Protein AF-A0A535IT49-F1 (afdb_monomer_lite)

Radius of gyration: 26.04 Å; chains: 1; bounding box: 49×45×75 Å

Structure (mmCIF, N/CA/C/O backbone):
data_AF-A0A535IT49-F1
#
_entry.id   AF-A0A535IT49-F1
#
loop_
_atom_site.group_PDB
_atom_site.id
_atom_site.type_symbol
_atom_site.label_atom_id
_atom_site.label_alt_id
_atom_site.label_comp_id
_atom_site.label_asym_id
_atom_site.label_entity_id
_atom_site.label_seq_id
_atom_site.pdbx_PDB_ins_code
_atom_site.Cartn_x
_atom_site.Cartn_y
_atom_site.Cartn_z
_atom_site.occupancy
_atom_site.B_iso_or_equiv
_atom_site.auth_seq_id
_atom_site.auth_comp_id
_atom_site.auth_asym_id
_atom_site.auth_atom_id
_atom_site.pdbx_PDB_model_num
ATOM 1 N N . MET A 1 1 ? 36.428 9.296 -13.876 1.00 49.78 1 MET A N 1
ATOM 2 C CA . MET A 1 1 ? 36.562 8.158 -12.935 1.00 49.78 1 MET A CA 1
ATOM 3 C C . MET A 1 1 ? 35.323 8.102 -12.037 1.00 49.78 1 MET A C 1
ATOM 5 O O . MET A 1 1 ? 35.442 8.147 -10.823 1.00 49.78 1 MET A O 1
ATOM 9 N N . THR A 1 2 ? 34.130 8.053 -12.632 1.00 54.38 2 THR A N 1
ATOM 10 C CA . THR A 1 2 ? 32.837 8.031 -11.915 1.00 54.38 2 THR A CA 1
ATOM 11 C C . THR A 1 2 ? 31.885 7.000 -12.520 1.00 54.38 2 THR A C 1
ATOM 13 O O . THR A 1 2 ? 31.125 6.401 -11.774 1.00 54.38 2 THR A O 1
ATOM 16 N N . ASP A 1 3 ? 32.024 6.681 -13.815 1.00 55.28 3 ASP A N 1
ATOM 17 C CA . ASP A 1 3 ? 31.210 5.653 -14.488 1.00 55.28 3 ASP A CA 1
ATOM 18 C C . ASP A 1 3 ? 31.337 4.252 -13.866 1.00 55.28 3 ASP A C 1
ATOM 20 O O . ASP A 1 3 ? 30.357 3.521 -13.766 1.00 55.28 3 ASP A O 1
ATOM 24 N N . SER A 1 4 ? 32.520 3.890 -13.355 1.00 54.94 4 SER A N 1
ATOM 25 C CA . SER A 1 4 ? 32.748 2.553 -12.786 1.00 54.94 4 SER A CA 1
ATOM 26 C C . SER A 1 4 ? 31.989 2.306 -11.475 1.00 54.94 4 SER A C 1
ATOM 28 O O . SER A 1 4 ? 31.688 1.159 -11.178 1.00 54.94 4 SER A O 1
ATOM 30 N N . PHE A 1 5 ? 31.666 3.347 -10.695 1.00 53.19 5 PHE A N 1
ATOM 31 C CA . PHE A 1 5 ? 30.947 3.195 -9.418 1.00 53.19 5 PHE A CA 1
ATOM 32 C C . PHE A 1 5 ? 29.421 3.106 -9.599 1.00 53.19 5 PHE A C 1
ATOM 34 O O . PHE A 1 5 ? 28.741 2.502 -8.770 1.00 53.19 5 PHE A O 1
ATOM 41 N N . GLU A 1 6 ? 28.866 3.692 -10.665 1.00 51.72 6 GLU A N 1
ATOM 42 C CA . GLU A 1 6 ? 27.435 3.582 -10.990 1.00 51.72 6 GLU A CA 1
ATOM 43 C C . GLU A 1 6 ? 27.100 2.243 -11.667 1.00 51.72 6 GLU A C 1
ATOM 45 O O . GLU A 1 6 ? 26.051 1.656 -11.390 1.00 51.72 6 GLU A O 1
ATOM 50 N N . GLU A 1 7 ? 28.002 1.704 -12.496 1.00 53.44 7 GLU A N 1
ATOM 51 C CA . GLU A 1 7 ? 27.839 0.374 -13.102 1.00 53.44 7 GLU A CA 1
ATOM 52 C C . GLU A 1 7 ? 27.973 -0.767 -12.078 1.00 53.44 7 GLU A C 1
ATOM 54 O O . GLU A 1 7 ? 27.241 -1.755 -12.154 1.00 53.44 7 GLU A O 1
ATOM 59 N N . GLU A 1 8 ? 28.834 -0.614 -11.069 1.00 50.81 8 GLU A N 1
ATOM 60 C CA . GLU A 1 8 ? 29.037 -1.620 -10.017 1.00 50.81 8 GLU A CA 1
ATOM 61 C C . GLU A 1 8 ? 27.852 -1.676 -9.031 1.00 50.81 8 GLU A C 1
ATOM 63 O O . GLU A 1 8 ? 27.467 -2.758 -8.589 1.00 50.81 8 GLU A O 1
ATOM 68 N N . GLN A 1 9 ? 27.172 -0.548 -8.778 1.00 52.09 9 GLN A N 1
ATOM 69 C CA . GLN A 1 9 ? 25.916 -0.526 -8.011 1.00 52.09 9 GLN A CA 1
ATOM 70 C C . GLN A 1 9 ? 24.736 -1.170 -8.755 1.00 52.0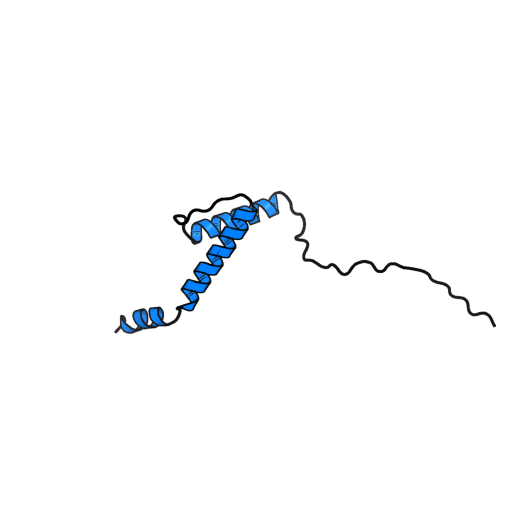9 9 GLN A C 1
ATOM 72 O O . GLN A 1 9 ? 23.852 -1.738 -8.116 1.00 52.09 9 GLN A O 1
ATOM 77 N N . ARG A 1 10 ? 24.727 -1.150 -10.095 1.00 51.47 10 ARG A N 1
ATOM 78 C CA . ARG A 1 10 ? 23.729 -1.876 -10.905 1.00 51.47 10 ARG A CA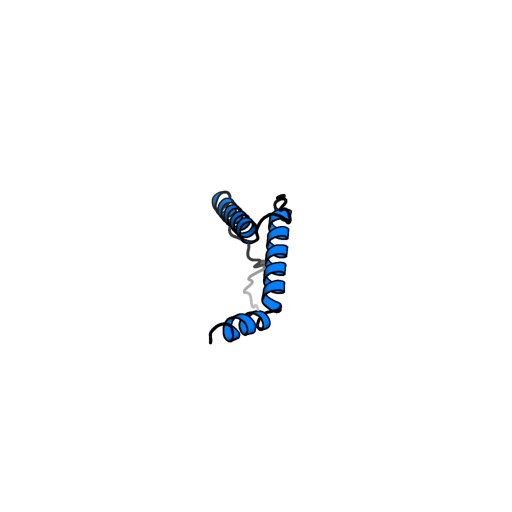 1
ATOM 79 C C . ARG A 1 10 ? 23.871 -3.397 -10.810 1.00 51.47 10 ARG A C 1
ATOM 81 O O . ARG A 1 10 ? 22.874 -4.099 -10.950 1.00 51.47 10 ARG A O 1
ATOM 88 N N . LEU A 1 11 ? 25.084 -3.898 -10.574 1.00 52.88 11 LEU A N 1
ATOM 89 C CA . LEU A 1 11 ? 25.361 -5.322 -10.348 1.00 52.88 11 LEU A CA 1
ATOM 90 C C . LEU A 1 11 ? 25.105 -5.771 -8.902 1.00 52.88 11 LEU A C 1
ATOM 92 O O . LEU A 1 11 ? 25.009 -6.973 -8.655 1.00 52.88 11 LEU A O 1
ATOM 96 N N . LEU A 1 12 ? 25.004 -4.832 -7.957 1.00 54.53 12 LEU A N 1
ATOM 97 C CA . LEU A 1 12 ? 25.041 -5.132 -6.527 1.00 54.53 12 LEU A CA 1
ATOM 98 C C . LEU A 1 12 ? 23.696 -5.568 -5.931 1.00 54.53 12 LEU A C 1
ATOM 100 O O . LEU A 1 12 ? 23.686 -6.029 -4.795 1.00 54.53 12 LEU A O 1
ATOM 104 N N . ASP A 1 13 ? 22.570 -5.469 -6.646 1.00 56.25 13 ASP A N 1
ATOM 105 C CA . ASP A 1 13 ? 21.288 -5.786 -6.003 1.00 56.25 13 ASP A CA 1
ATOM 106 C C . ASP A 1 13 ? 20.184 -6.318 -6.942 1.00 56.25 13 ASP A C 1
ATOM 108 O O . ASP A 1 13 ? 19.118 -5.712 -7.082 1.00 56.25 13 ASP A O 1
ATOM 112 N N . PRO A 1 14 ? 20.386 -7.481 -7.594 1.00 59.19 14 PRO A N 1
ATOM 113 C CA . PRO A 1 14 ? 19.286 -8.195 -8.249 1.00 59.19 14 PRO A CA 1
ATOM 114 C C . PRO A 1 14 ? 18.145 -8.522 -7.267 1.00 59.19 14 PRO A C 1
ATOM 116 O O . PRO A 1 14 ? 16.985 -8.592 -7.672 1.00 59.19 14 PRO A O 1
ATOM 119 N N . HIS A 1 15 ? 18.452 -8.650 -5.972 1.00 67.50 15 HIS A N 1
ATOM 120 C CA . HIS A 1 15 ? 17.465 -8.869 -4.920 1.00 67.50 15 HIS A CA 1
ATOM 121 C C . HIS A 1 15 ? 16.586 -7.646 -4.660 1.00 67.50 15 HIS A C 1
ATOM 123 O O . HIS A 1 15 ? 15.400 -7.826 -4.413 1.00 67.50 15 HIS A O 1
ATOM 129 N N . ARG A 1 16 ? 17.082 -6.416 -4.827 1.00 67.69 16 ARG A N 1
ATOM 130 C CA . ARG A 1 16 ? 16.263 -5.205 -4.653 1.00 67.69 16 ARG A CA 1
ATOM 131 C C . ARG A 1 16 ? 15.062 -5.109 -5.581 1.00 67.69 16 ARG A C 1
ATOM 133 O O . ARG A 1 16 ? 14.044 -4.540 -5.196 1.00 67.69 16 ARG A O 1
ATOM 140 N N . LEU A 1 17 ? 15.182 -5.584 -6.820 1.00 75.31 17 LEU A N 1
ATOM 141 C CA . LEU A 1 17 ? 14.053 -5.597 -7.758 1.00 75.31 17 LEU A CA 1
ATOM 142 C C . LEU A 1 17 ? 13.022 -6.655 -7.356 1.00 75.31 17 LEU A C 1
ATOM 144 O O . LEU A 1 17 ? 11.821 -6.420 -7.464 1.00 75.31 17 LEU A O 1
ATOM 148 N N . ASP A 1 18 ? 13.484 -7.802 -6.858 1.00 79.12 18 ASP A N 1
ATOM 149 C CA . ASP A 1 18 ? 12.613 -8.847 -6.324 1.00 79.12 18 ASP A CA 1
ATOM 150 C C . ASP A 1 18 ? 11.933 -8.418 -5.018 1.00 79.12 18 ASP A C 1
ATOM 152 O O . ASP A 1 18 ? 10.756 -8.704 -4.823 1.00 79.12 18 ASP A O 1
ATOM 156 N N . GLU A 1 19 ? 12.645 -7.713 -4.142 1.00 80.94 19 GLU A N 1
ATOM 157 C CA . GLU A 1 19 ? 12.120 -7.160 -2.894 1.00 80.94 19 GLU A CA 1
ATOM 158 C C . GLU A 1 19 ? 11.085 -6.068 -3.155 1.00 80.94 19 GLU A C 1
ATOM 160 O O . GLU A 1 19 ? 10.002 -6.129 -2.582 1.00 80.94 19 GLU A O 1
ATOM 165 N N . GLN A 1 20 ? 11.360 -5.126 -4.065 1.00 82.69 20 GLN A N 1
ATOM 166 C CA . GLN A 1 20 ? 10.384 -4.106 -4.468 1.00 82.69 20 GLN A CA 1
ATOM 167 C C . GLN A 1 20 ? 9.137 -4.735 -5.089 1.00 82.69 20 GLN A C 1
ATOM 169 O O . GLN A 1 20 ? 8.020 -4.363 -4.739 1.00 82.69 20 GLN A O 1
ATOM 174 N N . ARG A 1 21 ? 9.310 -5.747 -5.949 1.00 85.94 21 ARG A N 1
ATOM 175 C CA . ARG A 1 21 ? 8.177 -6.468 -6.534 1.00 85.94 21 ARG A CA 1
ATOM 176 C C . ARG A 1 21 ? 7.348 -7.185 -5.468 1.00 85.94 21 ARG A C 1
ATOM 178 O O . ARG A 1 21 ? 6.130 -7.071 -5.489 1.00 85.94 21 ARG A O 1
ATOM 185 N N . ARG A 1 22 ? 7.987 -7.873 -4.517 1.00 86.88 22 ARG A N 1
ATOM 186 C CA . ARG A 1 22 ? 7.289 -8.527 -3.395 1.00 86.88 22 ARG A CA 1
ATOM 187 C C . ARG A 1 22 ? 6.564 -7.522 -2.504 1.00 86.88 22 ARG A C 1
ATOM 189 O O . ARG A 1 22 ? 5.435 -7.780 -2.109 1.00 86.88 22 ARG A O 1
ATOM 196 N N . ALA A 1 23 ? 7.194 -6.385 -2.211 1.00 87.50 23 ALA A N 1
ATOM 197 C CA . ALA A 1 23 ? 6.568 -5.314 -1.444 1.00 87.50 23 ALA A CA 1
ATOM 198 C C . ALA A 1 23 ? 5.331 -4.771 -2.174 1.00 87.50 23 ALA A C 1
ATOM 200 O O . ALA A 1 23 ? 4.282 -4.601 -1.560 1.00 87.50 23 ALA A O 1
ATOM 201 N N . ARG A 1 24 ? 5.419 -4.573 -3.494 1.00 90.06 24 ARG A N 1
ATOM 202 C CA . ARG A 1 24 ? 4.276 -4.184 -4.324 1.00 90.06 24 ARG A CA 1
ATOM 203 C C . ARG A 1 24 ? 3.160 -5.226 -4.300 1.00 90.06 24 ARG A C 1
ATOM 205 O O . ARG A 1 24 ? 2.015 -4.857 -4.068 1.00 90.06 24 ARG A O 1
ATOM 212 N N . GLU A 1 25 ? 3.482 -6.500 -4.509 1.00 92.50 25 GLU A N 1
ATOM 213 C CA . GLU A 1 25 ? 2.511 -7.604 -4.451 1.00 92.50 25 GLU A CA 1
ATOM 214 C C . GLU A 1 25 ? 1.778 -7.623 -3.098 1.00 92.50 25 GLU A C 1
ATOM 216 O O . GLU A 1 25 ? 0.552 -7.707 -3.057 1.00 92.50 25 GLU A O 1
ATOM 221 N N . GLU A 1 26 ? 2.507 -7.446 -1.992 1.00 91.62 26 GLU A N 1
ATOM 222 C CA . GLU A 1 26 ? 1.921 -7.373 -0.652 1.00 91.62 26 GLU A CA 1
ATOM 223 C C . GLU A 1 26 ? 0.991 -6.159 -0.479 1.00 91.62 26 GLU A C 1
ATOM 225 O O . GLU A 1 26 ? -0.099 -6.286 0.088 1.00 91.62 26 GLU A O 1
ATOM 230 N N . MET A 1 27 ? 1.388 -4.981 -0.971 1.00 94.00 27 MET A N 1
ATOM 231 C CA . MET A 1 27 ? 0.543 -3.783 -0.922 1.00 94.00 27 MET A CA 1
ATOM 232 C C . MET A 1 27 ? -0.731 -3.958 -1.758 1.00 94.00 27 MET A C 1
ATOM 234 O O . MET A 1 27 ? -1.824 -3.616 -1.300 1.00 94.00 27 MET A O 1
ATOM 238 N N . GLU A 1 28 ? -0.615 -4.533 -2.957 1.00 93.75 28 GLU A N 1
ATOM 239 C CA . GLU A 1 28 ? -1.753 -4.826 -3.831 1.00 93.75 28 GLU A CA 1
ATOM 240 C C . GLU A 1 28 ? -2.725 -5.822 -3.188 1.00 93.75 28 GLU A C 1
ATOM 242 O O . GLU A 1 28 ? -3.939 -5.618 -3.257 1.00 93.75 28 GLU A O 1
ATOM 247 N N . ASP A 1 29 ? -2.219 -6.863 -2.526 1.00 94.56 29 ASP A N 1
ATOM 248 C CA . ASP A 1 29 ? -3.046 -7.837 -1.811 1.00 94.56 29 ASP A CA 1
ATOM 249 C C . ASP A 1 29 ? -3.820 -7.177 -0.658 1.00 94.56 29 ASP A C 1
ATOM 251 O O . ASP A 1 29 ? -5.039 -7.336 -0.556 1.00 94.56 29 ASP A O 1
ATOM 255 N N . ARG A 1 30 ? -3.158 -6.338 0.149 1.00 94.25 30 ARG A N 1
ATOM 256 C CA . ARG A 1 30 ? -3.803 -5.598 1.251 1.00 94.25 30 ARG A CA 1
ATOM 257 C C . ARG A 1 30 ? -4.872 -4.614 0.777 1.00 94.25 30 ARG A C 1
ATOM 259 O O . ARG A 1 30 ? -5.860 -4.398 1.485 1.00 94.25 30 ARG A O 1
ATOM 266 N N . LEU A 1 31 ? -4.669 -3.983 -0.379 1.00 94.31 31 LEU A N 1
ATOM 267 C CA . LEU A 1 31 ? -5.651 -3.087 -0.995 1.00 94.31 31 LEU A CA 1
ATOM 268 C C . LEU A 1 31 ? -6.820 -3.879 -1.591 1.00 94.31 31 LEU A C 1
ATOM 270 O O . LEU A 1 31 ? -7.978 -3.487 -1.426 1.00 94.31 31 LEU A O 1
ATOM 274 N N . ARG A 1 32 ? -6.546 -5.039 -2.198 1.00 94.69 32 ARG A N 1
ATOM 275 C CA . ARG A 1 32 ? -7.576 -5.939 -2.730 1.00 94.69 32 ARG A CA 1
ATOM 276 C C . ARG A 1 32 ? -8.484 -6.485 -1.632 1.00 94.69 32 ARG A C 1
ATOM 278 O O . ARG A 1 32 ? -9.698 -6.501 -1.825 1.00 94.69 32 ARG A O 1
ATOM 285 N N . ASP A 1 33 ? -7.930 -6.848 -0.478 1.00 94.56 33 ASP A N 1
ATOM 286 C CA . ASP A 1 33 ? -8.700 -7.284 0.698 1.00 94.56 33 ASP A CA 1
ATOM 287 C C . ASP A 1 33 ? -9.671 -6.203 1.202 1.00 94.56 33 ASP A C 1
ATOM 289 O O . ASP A 1 33 ? -10.723 -6.506 1.767 1.00 94.56 33 ASP A O 1
ATOM 293 N N . ARG A 1 34 ? -9.358 -4.930 0.933 1.00 92.62 34 ARG A N 1
ATOM 294 C CA . ARG A 1 34 ? -10.206 -3.763 1.224 1.00 92.62 34 ARG A CA 1
ATOM 295 C C . ARG A 1 34 ? -11.159 -3.398 0.083 1.00 92.62 34 ARG A C 1
ATOM 297 O O . ARG A 1 34 ? -11.880 -2.407 0.173 1.00 92.62 34 ARG A O 1
ATOM 304 N N . GLY A 1 35 ? -11.184 -4.190 -0.990 1.00 94.81 35 GLY A N 1
ATOM 305 C CA . GLY A 1 35 ? -12.028 -3.971 -2.165 1.00 94.81 35 GLY A CA 1
ATOM 306 C C . GLY A 1 35 ? -11.503 -2.907 -3.131 1.00 94.81 35 GLY A C 1
ATOM 307 O O . GLY A 1 35 ? -12.251 -2.440 -3.991 1.00 94.81 35 GLY A O 1
ATOM 308 N N . ILE A 1 36 ? -10.234 -2.516 -3.010 1.00 93.62 36 ILE A N 1
ATOM 309 C CA . ILE A 1 36 ? -9.607 -1.493 -3.846 1.00 93.62 36 ILE A CA 1
ATOM 310 C C . ILE A 1 36 ? -8.798 -2.181 -4.940 1.00 93.62 36 ILE A C 1
ATOM 312 O O . ILE A 1 36 ? -7.990 -3.070 -4.687 1.00 93.62 36 ILE A O 1
ATOM 316 N N . THR A 1 37 ? -9.040 -1.778 -6.186 1.00 93.50 37 THR A N 1
ATOM 317 C CA . THR A 1 37 ? -8.311 -2.297 -7.347 1.00 93.50 37 THR A CA 1
ATOM 318 C C . THR A 1 37 ? -7.203 -1.326 -7.726 1.00 93.50 37 THR A C 1
ATOM 320 O O . THR A 1 37 ? -7.489 -0.178 -8.061 1.00 93.50 37 THR A O 1
ATOM 323 N N . VAL A 1 38 ? -5.965 -1.812 -7.708 1.00 91.00 38 VAL A N 1
ATOM 324 C CA . VAL A 1 38 ? -4.773 -1.122 -8.213 1.00 91.00 38 VAL A CA 1
ATOM 325 C C . VAL A 1 38 ? -4.470 -1.629 -9.619 1.00 91.00 38 VAL A C 1
ATOM 327 O O . VAL A 1 38 ? -4.664 -2.811 -9.917 1.00 91.00 38 VAL A O 1
ATOM 330 N N . TYR A 1 39 ? -4.019 -0.746 -10.502 1.00 89.06 39 TYR A N 1
ATOM 331 C CA . TYR A 1 39 ? -3.648 -1.082 -11.869 1.00 89.06 39 TYR A CA 1
ATOM 332 C C . TYR A 1 39 ? -2.124 -1.130 -12.035 1.00 89.06 39 TYR A C 1
ATOM 334 O O . TYR A 1 39 ? -1.404 -0.367 -11.401 1.00 89.06 39 TYR A O 1
ATOM 342 N N . PRO A 1 40 ? -1.601 -1.929 -12.984 1.00 83.56 40 PRO A N 1
ATOM 343 C CA . PRO A 1 40 ? -0.159 -2.007 -13.245 1.00 83.56 40 PRO A CA 1
ATOM 344 C C . PRO A 1 40 ? 0.508 -0.673 -13.620 1.00 83.56 40 PRO A C 1
ATOM 346 O O . PRO A 1 40 ? 1.724 -0.546 -13.535 1.00 83.56 40 PRO A O 1
ATOM 349 N N . ARG A 1 41 ? -0.283 0.304 -14.083 1.00 90.31 41 ARG A N 1
ATOM 350 C CA . ARG A 1 41 ? 0.184 1.652 -14.439 1.00 90.31 41 ARG A CA 1
ATOM 351 C C . ARG A 1 41 ? 0.370 2.571 -13.230 1.00 90.31 41 ARG A C 1
ATOM 353 O O . ARG A 1 41 ? 0.980 3.619 -13.398 1.00 90.31 41 ARG A O 1
ATOM 360 N N . ASP A 1 42 ? -0.202 2.207 -12.087 1.00 89.38 42 ASP A N 1
ATOM 361 C CA . ASP A 1 42 ? -0.095 2.984 -10.859 1.00 89.38 42 ASP A CA 1
ATOM 362 C C . ASP A 1 42 ? 1.316 2.761 -10.291 1.00 89.38 42 ASP A C 1
ATOM 364 O O . ASP A 1 42 ? 1.846 1.636 -10.336 1.00 89.38 42 ASP A O 1
ATOM 368 N 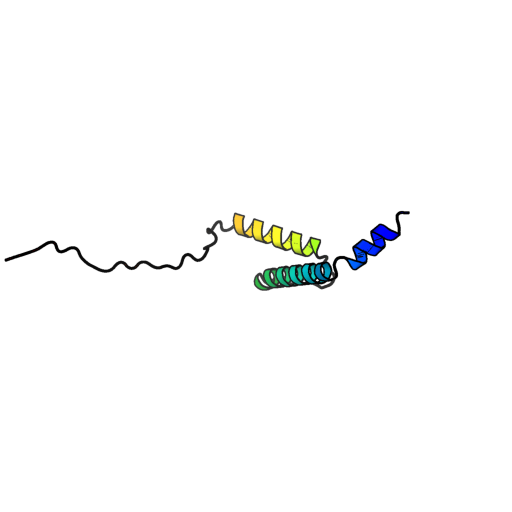N . GLY A 1 43 ? 1.954 3.847 -9.855 1.00 90.06 43 GLY A N 1
ATOM 369 C CA . GLY A 1 43 ? 3.332 3.817 -9.369 1.00 90.06 43 GLY A CA 1
ATOM 370 C C . GLY A 1 43 ? 3.438 3.179 -7.986 1.00 90.06 43 GLY A C 1
ATOM 371 O O . GLY A 1 43 ? 2.536 3.318 -7.168 1.00 90.06 43 GLY A O 1
ATOM 372 N N . ASP A 1 44 ? 4.558 2.514 -7.694 1.00 89.69 44 ASP A N 1
ATOM 373 C CA . ASP 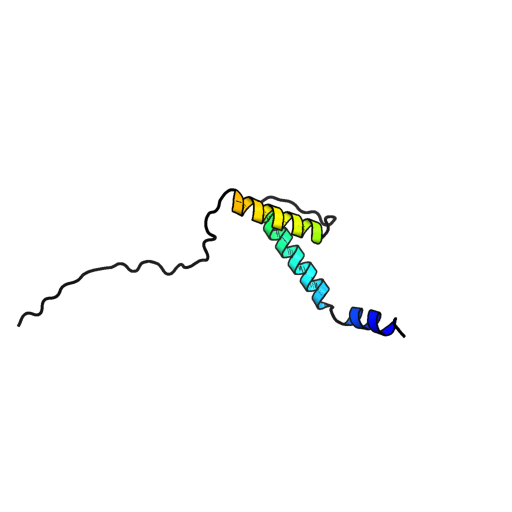A 1 44 ? 4.767 1.825 -6.409 1.00 89.69 44 ASP A CA 1
ATOM 374 C C . ASP A 1 44 ? 4.627 2.778 -5.204 1.00 89.69 44 ASP A C 1
ATOM 376 O O . ASP A 1 44 ? 4.062 2.403 -4.180 1.00 89.69 44 ASP A O 1
ATOM 380 N N . GLU A 1 45 ? 5.089 4.025 -5.351 1.00 90.31 45 GLU A N 1
ATOM 381 C CA . GLU A 1 45 ? 4.945 5.089 -4.347 1.00 90.31 45 GLU A CA 1
ATOM 382 C C . GLU A 1 45 ? 3.476 5.500 -4.161 1.00 90.31 45 GLU A C 1
ATOM 384 O O . GLU A 1 45 ? 2.994 5.543 -3.037 1.00 90.31 45 GLU A O 1
ATOM 389 N N . GLU A 1 46 ? 2.722 5.688 -5.251 1.00 92.00 46 GLU A N 1
ATOM 390 C CA . GLU A 1 46 ? 1.293 6.038 -5.196 1.00 92.00 46 GLU A CA 1
ATOM 391 C C . GLU A 1 46 ? 0.459 4.935 -4.521 1.00 92.00 46 GLU A C 1
ATOM 393 O O . GLU A 1 46 ? -0.484 5.213 -3.777 1.00 92.00 46 GLU A O 1
ATOM 398 N N . VAL A 1 47 ? 0.813 3.671 -4.771 1.00 94.12 47 VAL A N 1
ATOM 399 C CA . VAL A 1 47 ? 0.186 2.500 -4.145 1.00 94.12 47 VAL A CA 1
ATOM 400 C C . VAL A 1 47 ? 0.497 2.447 -2.648 1.00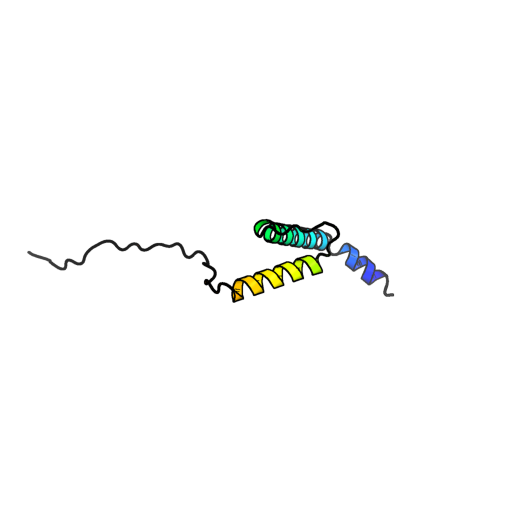 94.12 47 VAL A C 1
ATOM 402 O O . VAL A 1 47 ? -0.404 2.177 -1.848 1.00 94.12 47 VAL A O 1
ATOM 405 N N . GLY A 1 48 ? 1.743 2.736 -2.264 1.00 94.56 48 GLY A N 1
ATOM 406 C CA . GLY A 1 48 ? 2.160 2.834 -0.864 1.00 94.56 48 GLY A CA 1
ATOM 407 C C . GLY A 1 48 ? 1.447 3.961 -0.118 1.00 94.56 48 GLY A C 1
ATOM 408 O O . GLY A 1 48 ? 0.858 3.719 0.937 1.00 94.56 48 GLY A O 1
ATOM 409 N N . ASP A 1 49 ? 1.413 5.157 -0.704 1.00 94.88 49 ASP A N 1
ATOM 410 C CA . ASP A 1 49 ? 0.732 6.331 -0.150 1.00 94.88 49 ASP A CA 1
ATOM 411 C C . ASP A 1 49 ? -0.762 6.069 0.068 1.00 94.88 49 ASP A C 1
ATOM 413 O O . ASP A 1 49 ? -1.338 6.450 1.093 1.00 94.88 49 ASP A O 1
ATOM 417 N N . LEU A 1 50 ? -1.409 5.388 -0.885 1.00 95.12 50 LEU A N 1
ATOM 418 C CA . LEU A 1 50 ? -2.814 5.012 -0.769 1.00 95.12 50 LEU A CA 1
ATOM 419 C C . LEU A 1 50 ? -3.042 4.060 0.408 1.00 95.12 50 LEU A C 1
ATOM 421 O O . LEU A 1 50 ? -3.969 4.272 1.195 1.00 95.12 50 LEU A O 1
ATOM 425 N N . LEU A 1 51 ? -2.210 3.023 0.536 1.00 95.00 51 LEU A N 1
ATOM 426 C CA . LEU A 1 51 ? -2.307 2.068 1.635 1.00 95.00 51 LEU A CA 1
ATOM 427 C C . LEU A 1 51 ? -2.111 2.763 2.990 1.00 95.00 51 LEU A C 1
ATOM 429 O O . LEU A 1 51 ? -2.935 2.567 3.885 1.00 95.00 51 LEU A O 1
ATOM 433 N N . GLU A 1 52 ? -1.099 3.626 3.126 1.00 95.50 52 GLU A N 1
ATOM 434 C CA . GLU A 1 52 ? -0.860 4.391 4.357 1.00 95.50 52 GLU A CA 1
ATOM 435 C C . GLU A 1 52 ? -2.058 5.288 4.703 1.00 95.50 52 GLU A C 1
ATOM 437 O O . GLU A 1 52 ? -2.520 5.322 5.850 1.00 95.50 52 GLU A O 1
ATOM 442 N N . ALA A 1 53 ? -2.605 5.999 3.713 1.00 96.31 53 ALA A N 1
ATOM 443 C CA . ALA A 1 53 ? -3.752 6.875 3.915 1.00 96.31 53 ALA A CA 1
ATOM 444 C C . ALA A 1 53 ? -4.983 6.103 4.415 1.00 96.31 53 ALA A C 1
ATOM 446 O O . ALA A 1 53 ? -5.694 6.585 5.304 1.00 96.31 53 ALA A O 1
ATOM 447 N N . ILE A 1 54 ? -5.219 4.901 3.882 1.00 94.31 54 ILE A N 1
ATOM 448 C CA . ILE A 1 54 ? -6.323 4.037 4.307 1.00 94.31 54 ILE A CA 1
ATOM 449 C C . ILE A 1 54 ? -6.092 3.508 5.718 1.00 94.31 54 ILE A C 1
ATOM 451 O O . ILE A 1 54 ? -6.987 3.627 6.549 1.00 94.31 54 ILE A O 1
ATOM 455 N N . GLU A 1 55 ? -4.905 2.982 6.023 1.00 93.19 55 GLU A N 1
ATOM 456 C CA . GLU A 1 55 ? -4.585 2.467 7.360 1.00 93.19 55 GLU A CA 1
ATOM 457 C C . GLU A 1 55 ? -4.717 3.568 8.425 1.00 93.19 55 GLU A C 1
ATOM 459 O O . GLU A 1 55 ? -5.302 3.360 9.493 1.00 93.19 55 GLU A O 1
ATOM 464 N N . ARG A 1 56 ? -4.260 4.787 8.110 1.00 93.88 56 ARG A N 1
ATOM 465 C CA . ARG A 1 56 ? -4.434 5.957 8.976 1.00 93.88 56 ARG A CA 1
ATOM 466 C C . ARG A 1 56 ? -5.903 6.335 9.144 1.00 93.88 56 ARG A C 1
ATOM 468 O O . ARG A 1 56 ? -6.313 6.705 10.244 1.00 93.88 56 ARG A O 1
ATOM 475 N N . PHE A 1 57 ? -6.690 6.283 8.074 1.00 92.56 57 PHE A N 1
ATOM 476 C CA . PHE A 1 57 ? -8.121 6.565 8.133 1.00 92.56 57 PHE A CA 1
ATOM 477 C C . PHE A 1 57 ? -8.866 5.526 8.980 1.00 92.56 57 PHE A C 1
ATOM 479 O O . PHE A 1 57 ? -9.627 5.903 9.869 1.00 92.56 57 PHE A O 1
ATOM 486 N N . GLU A 1 58 ? -8.602 4.237 8.768 1.00 90.56 58 GLU A N 1
ATOM 487 C CA . GLU A 1 58 ? -9.175 3.128 9.540 1.00 90.56 58 GLU A CA 1
ATOM 488 C C . GLU A 1 58 ? -8.881 3.290 11.038 1.00 90.56 58 GLU A C 1
ATOM 490 O O . GLU A 1 58 ? -9.801 3.220 11.855 1.00 90.56 58 GLU A O 1
ATOM 495 N N . ALA A 1 59 ? -7.633 3.620 11.391 1.00 89.69 59 ALA A N 1
ATOM 496 C CA . ALA A 1 59 ? -7.223 3.864 12.774 1.00 89.69 59 ALA A CA 1
ATOM 497 C C . ALA A 1 59 ? -7.948 5.053 13.437 1.00 89.69 59 ALA A C 1
ATOM 499 O O . ALA A 1 59 ? -8.121 5.070 14.657 1.00 89.69 59 ALA A O 1
ATOM 500 N N . LEU A 1 60 ? -8.367 6.054 12.654 1.00 92.19 60 LEU A N 1
ATOM 501 C CA . LEU A 1 60 ? -9.119 7.213 13.147 1.00 92.19 60 LEU A CA 1
ATOM 502 C C . LEU A 1 60 ? -10.623 6.939 13.266 1.00 92.19 60 LEU A C 1
ATOM 504 O O . LEU A 1 60 ? -11.263 7.460 14.179 1.00 92.19 60 LEU A O 1
ATOM 508 N N . VAL A 1 61 ? -11.193 6.169 12.337 1.00 89.50 61 VAL A N 1
ATOM 509 C CA . VAL A 1 61 ? -12.637 5.883 12.278 1.00 89.50 61 VAL A CA 1
ATOM 510 C C . VAL A 1 61 ? -13.050 4.849 13.313 1.00 89.50 61 VAL A C 1
ATOM 512 O O . VAL A 1 61 ? -14.122 4.968 13.908 1.00 89.50 61 VAL A O 1
ATOM 515 N N . ASP A 1 62 ? 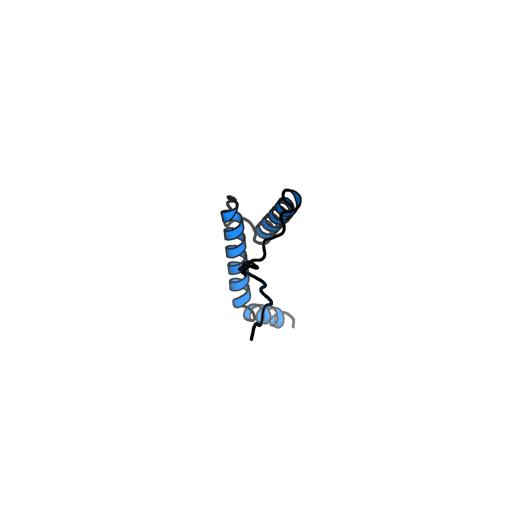-12.212 3.846 13.538 1.00 78.81 62 ASP A N 1
ATOM 516 C CA . ASP A 1 62 ? -12.502 2.763 14.459 1.00 78.81 62 ASP A CA 1
ATOM 517 C C . ASP A 1 62 ? -11.237 2.408 15.246 1.00 78.81 62 ASP A C 1
ATOM 519 O O . ASP A 1 62 ? -10.480 1.523 14.844 1.00 78.81 62 ASP A O 1
ATOM 523 N N . PRO A 1 63 ? -10.987 3.081 16.385 1.00 69.12 63 PRO A N 1
ATOM 524 C CA . PRO A 1 63 ? -9.785 2.885 17.190 1.00 69.12 63 PRO A CA 1
ATOM 525 C C . PRO A 1 63 ? -9.815 1.559 17.968 1.00 69.12 63 PRO A C 1
ATOM 527 O O . PRO A 1 63 ? -9.279 1.472 19.078 1.00 69.12 63 PRO A O 1
ATOM 530 N N . ARG A 1 64 ? -10.463 0.513 17.433 1.00 64.19 64 ARG A N 1
ATOM 531 C CA . ARG A 1 64 ? -10.350 -0.838 17.975 1.00 64.19 64 ARG A CA 1
ATOM 532 C C . ARG A 1 64 ? -8.859 -1.168 18.067 1.00 64.19 64 ARG A C 1
ATOM 534 O O . ARG A 1 64 ? -8.165 -1.105 17.053 1.00 64.19 64 ARG A O 1
ATOM 541 N N . PRO A 1 65 ? -8.350 -1.515 19.262 1.00 58.19 65 PRO A N 1
ATOM 542 C CA . PRO A 1 65 ? -6.961 -1.911 19.395 1.00 58.19 65 PRO A CA 1
ATOM 543 C C . PRO A 1 65 ? -6.736 -3.093 18.462 1.00 58.19 65 PRO A C 1
ATOM 545 O O . PRO A 1 65 ? -7.528 -4.043 18.484 1.00 58.19 65 PRO A O 1
ATOM 548 N N . GLN A 1 66 ? -5.687 -3.032 17.638 1.00 59.28 66 GLN A N 1
ATOM 549 C CA . GLN A 1 66 ? -5.258 -4.187 16.866 1.00 59.28 66 GLN A CA 1
ATOM 550 C C . GLN A 1 66 ? -5.172 -5.371 17.830 1.00 59.28 66 GLN A C 1
ATOM 552 O O . GLN A 1 66 ? -4.376 -5.364 18.772 1.00 59.28 66 GLN A O 1
ATOM 557 N N . VAL A 1 67 ? -6.046 -6.364 17.655 1.00 62.09 67 VAL A N 1
ATOM 558 C CA . VAL A 1 67 ? -5.959 -7.606 18.418 1.00 62.09 67 VAL A CA 1
ATOM 559 C C . VAL A 1 67 ? -4.716 -8.308 17.898 1.00 62.09 67 VAL A C 1
ATOM 561 O O . VAL A 1 67 ? -4.756 -9.108 16.968 1.00 62.09 67 VAL A O 1
ATOM 564 N N . THR A 1 68 ? -3.575 -7.966 18.487 1.00 61.06 68 THR A N 1
ATOM 565 C CA . THR A 1 68 ? -2.406 -8.823 18.473 1.00 61.06 68 THR A CA 1
ATOM 566 C C . THR A 1 68 ? -2.847 -10.085 19.196 1.00 61.06 68 THR A C 1
ATOM 568 O O . THR A 1 68 ? -3.291 -10.048 20.346 1.00 61.06 68 THR A O 1
ATOM 571 N N . GLY A 1 69 ? -2.869 -11.203 18.474 1.00 56.19 69 GLY A N 1
ATOM 572 C CA . GLY A 1 69 ? -3.356 -12.470 18.993 1.00 56.19 69 GLY A CA 1
ATOM 573 C C . GLY A 1 69 ? -2.575 -12.903 20.231 1.00 56.19 69 GLY A C 1
ATOM 574 O O . GLY A 1 69 ? -1.578 -13.603 20.127 1.00 56.19 69 GLY A O 1
ATOM 575 N N . THR A 1 70 ? -3.068 -12.552 21.415 1.00 57.53 70 THR A N 1
ATOM 576 C CA . THR A 1 70 ? -2.783 -13.255 22.665 1.00 57.53 70 THR A CA 1
ATOM 577 C C . THR A 1 70 ? -3.980 -14.144 22.980 1.00 57.53 70 THR A C 1
ATOM 579 O O . THR A 1 70 ? -4.688 -13.980 23.966 1.00 57.53 70 THR A O 1
ATOM 582 N N . THR A 1 71 ? -4.234 -15.127 22.111 1.00 58.09 71 THR A N 1
ATOM 583 C CA . THR A 1 71 ? -5.025 -16.288 22.532 1.00 58.09 71 THR A CA 1
ATOM 584 C C . THR A 1 71 ? -4.116 -17.199 23.348 1.00 58.09 71 THR A C 1
ATOM 586 O O . THR A 1 71 ? -3.489 -18.107 22.819 1.00 58.09 71 THR A O 1
ATOM 589 N N . THR A 1 72 ? -4.076 -16.957 24.655 1.00 60.44 72 THR A N 1
ATOM 590 C CA . THR A 1 72 ? -3.975 -18.036 25.643 1.00 60.44 72 THR A CA 1
ATOM 591 C C . THR A 1 72 ? -5.125 -17.807 26.610 1.00 60.44 72 THR A C 1
ATOM 593 O O . THR A 1 72 ? -5.106 -16.880 27.415 1.00 60.44 72 THR A O 1
ATOM 596 N N . GLY A 1 73 ? -6.189 -18.585 26.412 1.00 52.84 73 GLY A N 1
ATOM 597 C CA . GLY A 1 73 ? -7.495 -18.378 27.028 1.00 52.84 73 GLY A CA 1
ATOM 598 C C . GLY A 1 73 ? -7.543 -18.548 28.554 1.00 52.84 73 GLY A C 1
ATOM 599 O O . GLY A 1 73 ? -6.573 -18.958 29.196 1.00 52.84 73 GLY A O 1
ATOM 600 N N . PRO A 1 74 ? -8.712 -18.264 29.151 1.00 60.69 74 PRO A N 1
ATOM 601 C CA . PRO A 1 74 ? -8.912 -18.339 30.586 1.00 60.69 74 PRO A CA 1
ATOM 602 C C . PRO A 1 74 ? -9.110 -19.800 31.001 1.00 60.69 74 PRO A C 1
ATOM 604 O O . PRO A 1 74 ? -10.167 -20.379 30.769 1.00 60.69 74 PRO A O 1
ATOM 607 N N . THR A 1 75 ? -8.134 -20.401 31.683 1.00 61.22 75 THR A N 1
ATOM 608 C CA . THR A 1 75 ? -8.406 -21.621 32.463 1.00 61.22 75 THR A CA 1
ATOM 609 C C . THR A 1 75 ? -8.872 -21.213 33.857 1.00 61.22 75 THR A C 1
ATOM 611 O O . THR A 1 75 ? -8.144 -21.295 34.841 1.00 61.22 75 THR A O 1
ATOM 614 N N . GLY A 1 76 ? -10.105 -20.714 33.934 1.00 61.22 76 GLY A N 1
ATOM 615 C CA . GLY A 1 76 ? -10.843 -20.635 35.188 1.00 61.22 76 GLY A CA 1
ATOM 616 C C . GLY A 1 76 ? -11.543 -21.968 35.437 1.00 61.22 76 GLY A C 1
ATOM 617 O O . GLY A 1 76 ? -12.422 -22.352 34.671 1.00 61.22 76 GLY A O 1
ATOM 618 N N . GLY A 1 77 ? -11.176 -22.683 36.504 1.00 49.03 77 GLY A N 1
ATOM 619 C CA . GLY A 1 77 ? -11.809 -23.964 36.809 1.00 49.03 77 GLY A CA 1
ATOM 620 C C . GLY A 1 77 ? -11.485 -24.561 38.176 1.00 49.03 77 GLY A C 1
ATOM 621 O O . GLY A 1 77 ? -10.749 -25.532 38.249 1.00 49.03 77 GLY A O 1
ATOM 622 N N . ARG A 1 78 ? -12.188 -24.063 39.204 1.00 50.22 78 ARG A N 1
ATOM 623 C CA . ARG A 1 78 ? -12.551 -24.726 40.479 1.00 50.22 78 ARG A CA 1
ATOM 624 C C . ARG A 1 78 ? -11.511 -24.829 41.610 1.00 50.22 78 ARG A C 1
ATOM 626 O O . ARG A 1 78 ? -10.748 -25.776 41.705 1.00 50.22 78 ARG A O 1
ATOM 633 N N . GLY A 1 79 ? -11.756 -23.996 42.625 1.00 44.97 79 GLY A N 1
ATOM 634 C CA . GLY A 1 79 ? -12.257 -24.529 43.896 1.00 44.97 79 GLY A CA 1
ATOM 635 C C . GLY A 1 79 ? -11.233 -24.662 45.015 1.00 44.97 79 GLY A C 1
ATOM 636 O O . GLY A 1 79 ? -10.644 -25.718 45.213 1.00 44.97 79 GLY A O 1
ATOM 637 N N . ALA A 1 80 ? -11.139 -23.620 45.836 1.00 55.69 80 ALA A N 1
ATOM 638 C CA . ALA A 1 80 ? -10.658 -23.747 47.201 1.00 55.69 80 ALA A CA 1
ATOM 639 C C . ALA A 1 80 ? -11.478 -24.804 47.962 1.00 55.69 80 ALA A C 1
ATOM 641 O O . ALA A 1 80 ? -12.698 -24.682 48.055 1.00 55.69 80 ALA A O 1
ATOM 642 N N . ARG A 1 81 ? -10.804 -25.786 48.567 1.00 57.53 81 ARG A N 1
ATOM 643 C CA . ARG A 1 81 ? -11.196 -26.357 49.862 1.00 57.53 81 ARG A CA 1
ATOM 644 C C . ARG A 1 81 ? -9.938 -26.690 50.658 1.00 57.53 81 ARG A C 1
ATOM 646 O O . ARG A 1 81 ? -9.320 -27.730 50.475 1.00 57.53 81 ARG A O 1
ATOM 653 N N . ASN A 1 82 ? -9.600 -25.764 51.551 1.00 53.47 82 ASN A N 1
ATOM 654 C CA . ASN A 1 82 ? -8.946 -26.088 52.810 1.00 53.47 82 ASN A CA 1
ATOM 655 C C . ASN A 1 82 ? -9.811 -27.107 53.562 1.00 53.47 82 ASN A C 1
ATOM 657 O O . ASN A 1 82 ? -11.030 -26.943 53.634 1.00 53.47 82 ASN A O 1
ATOM 661 N N . GLY A 1 83 ? -9.178 -28.127 54.131 1.00 47.44 83 GLY A N 1
ATOM 662 C CA . GLY A 1 83 ? -9.839 -29.102 54.987 1.00 47.44 83 GLY A CA 1
ATOM 663 C C . GLY A 1 83 ? -9.061 -30.404 55.051 1.00 47.44 83 GLY A C 1
ATOM 664 O O . GLY A 1 83 ? -9.404 -31.354 54.360 1.00 47.44 83 GLY A O 1
ATOM 665 N N . VAL A 1 84 ? -8.023 -30.428 55.884 1.00 53.59 84 VAL A N 1
ATOM 666 C CA . VAL A 1 84 ? -7.518 -31.665 56.486 1.00 53.59 84 VAL A CA 1
ATOM 667 C C . VAL A 1 84 ? -8.531 -32.079 57.555 1.00 53.59 84 VAL A C 1
ATOM 669 O O . VAL A 1 84 ? -8.862 -31.247 58.406 1.00 53.59 84 VAL A O 1
ATOM 672 N N . PRO A 1 85 ? -9.009 -33.330 57.550 1.00 53.88 85 PRO A N 1
ATOM 673 C CA . PRO A 1 85 ? -9.343 -33.958 58.817 1.00 53.88 85 PRO A CA 1
ATOM 674 C C . PRO A 1 85 ? -8.723 -35.358 58.942 1.00 53.88 85 PRO A C 1
ATOM 676 O O . PRO A 1 85 ? -8.903 -36.188 58.058 1.00 53.88 85 PRO A O 1
ATOM 679 N N . GLN A 1 86 ? -8.051 -35.531 60.088 1.00 53.94 86 GLN A N 1
ATOM 680 C CA . GLN A 1 86 ? -7.688 -36.749 60.836 1.00 53.94 86 GLN A CA 1
ATOM 681 C C . GLN A 1 86 ? -7.118 -37.939 60.055 1.00 53.94 86 GLN A C 1
ATOM 683 O O . GLN A 1 86 ? -7.903 -38.698 59.449 1.00 53.94 86 GLN A O 1
#

pLDDT: mean 74.65, std 17.97, range [44.97, 96.31]

Secondary structure (DSSP, 8-state):
--HHHHHHHHHS-HHHHHHHHHHHHHHHHHHHHTTPPPPTTS-HHHHHHHHHHHHHHHHHH-------------------------

Foldseek 3Di:
DCVVVVVVVVVVPPPVVVVLVVLQVVLQVLCVVVVHHDDPPQDSVNSVVVSVVVVVVCCVVDVPPPCPDPPPDDPDDDDDDDDDDD

Sequence (86 aa):
MTDSFEEEQRLLDPHRLDEQRRAREEMEDRLRDRGITVYPRDGDEEVGDLLEAIERFEALVDPRPQVTGTTTGPTGGRGARNGVPQ